Protein AF-F8FEW0-F1 (afdb_monomer)

Secondary structure (DSSP, 8-state):
----PPPTTTHHHHTT--TTS--TTHHHHHHHS---HHHHHHHHHHS-SS-----TTSS-HHHHHHHHHHHHHHHHHHHHHHHHHHH-

Structure (mmCIF, N/CA/C/O backbone):
data_AF-F8FEW0-F1
#
_entry.id   AF-F8FEW0-F1
#
loop_
_atom_site.group_PDB
_atom_site.id
_atom_site.type_symbol
_atom_site.label_atom_id
_atom_site.label_alt_id
_atom_site.label_comp_id
_atom_site.label_asym_id
_atom_site.label_entity_id
_atom_site.label_seq_id
_atom_site.pdbx_PDB_ins_code
_atom_site.Cartn_x
_atom_site.Cartn_y
_atom_site.Cartn_z
_atom_site.occupancy
_atom_site.B_iso_or_equiv
_atom_site.auth_seq_id
_atom_site.auth_comp_id
_atom_site.auth_asym_id
_atom_site.auth_atom_id
_atom_site.pdbx_PDB_model_num
ATOM 1 N N . MET A 1 1 ? -3.784 42.648 26.628 1.00 38.62 1 MET A N 1
ATOM 2 C CA . MET A 1 1 ? -3.424 41.312 26.106 1.00 38.62 1 MET A CA 1
ATOM 3 C C . MET A 1 1 ? -2.667 41.533 24.808 1.00 38.62 1 MET A C 1
ATOM 5 O O . MET A 1 1 ? -3.220 42.128 23.895 1.00 38.62 1 MET A O 1
ATOM 9 N N . MET A 1 2 ? -1.370 41.226 24.792 1.00 36.78 2 MET A N 1
ATOM 10 C CA . MET A 1 2 ? -0.456 41.564 23.697 1.00 36.78 2 MET A CA 1
ATOM 11 C C . MET A 1 2 ? -0.496 40.426 22.672 1.00 36.78 2 MET A C 1
ATOM 13 O O . MET A 1 2 ? -0.029 39.329 22.961 1.00 36.78 2 MET A O 1
ATOM 17 N N . GLY A 1 3 ? -1.143 40.656 21.527 1.00 48.50 3 GLY A N 1
ATOM 18 C CA . GLY A 1 3 ? -1.233 39.670 20.451 1.00 48.50 3 GLY A CA 1
ATOM 19 C C . GLY A 1 3 ? 0.140 39.443 19.824 1.00 48.50 3 GLY A C 1
ATOM 20 O O . GLY A 1 3 ? 0.756 40.386 19.326 1.00 48.50 3 GLY A O 1
ATOM 21 N N . VAL A 1 4 ? 0.624 38.204 19.870 1.00 60.06 4 VAL A N 1
ATOM 22 C CA . VAL A 1 4 ? 1.819 37.780 19.137 1.00 60.06 4 VAL A CA 1
ATOM 23 C C . VAL A 1 4 ? 1.463 37.819 17.653 1.00 60.06 4 VAL A C 1
ATOM 25 O O . VAL A 1 4 ? 0.568 37.098 17.217 1.00 60.06 4 VAL A O 1
ATOM 28 N N . LYS A 1 5 ? 2.100 38.708 16.884 1.00 54.78 5 LYS A N 1
ATOM 29 C CA . LYS A 1 5 ? 1.899 38.749 15.432 1.00 54.78 5 LYS A CA 1
ATOM 30 C C . LYS A 1 5 ? 2.583 37.529 14.802 1.00 54.78 5 LYS A C 1
ATOM 32 O O . LYS A 1 5 ? 3.765 37.325 15.085 1.00 54.78 5 LYS A O 1
ATOM 37 N N . PRO A 1 6 ? 1.876 36.735 13.981 1.00 57.59 6 PRO A N 1
ATOM 38 C CA . PRO A 1 6 ? 2.473 35.590 13.308 1.00 57.59 6 PRO A CA 1
ATOM 39 C C . PRO A 1 6 ? 3.544 36.052 12.314 1.00 57.59 6 PRO A C 1
ATOM 41 O O . PRO A 1 6 ? 3.437 37.120 11.711 1.00 57.59 6 PRO A O 1
ATOM 44 N N . ASN A 1 7 ? 4.593 35.244 12.182 1.00 65.12 7 ASN A N 1
ATOM 45 C CA . ASN A 1 7 ? 5.711 35.469 11.271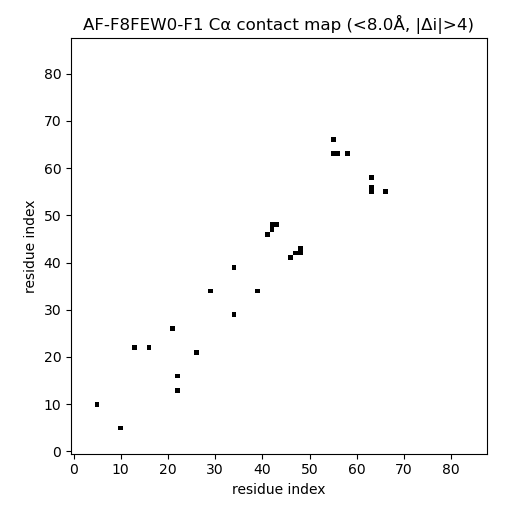 1.00 65.12 7 ASN A CA 1
ATOM 46 C C . ASN A 1 7 ? 5.235 35.339 9.807 1.00 65.12 7 ASN A C 1
ATOM 48 O O . ASN A 1 7 ? 4.436 34.454 9.500 1.00 65.12 7 ASN A O 1
ATOM 52 N N . ASP A 1 8 ? 5.755 36.156 8.884 1.00 59.91 8 ASP A N 1
ATOM 53 C CA . ASP A 1 8 ? 5.267 36.295 7.490 1.00 59.91 8 ASP A CA 1
ATOM 54 C C . ASP A 1 8 ? 5.307 34.994 6.655 1.00 59.91 8 ASP A C 1
ATOM 56 O O . ASP A 1 8 ? 4.763 34.913 5.549 1.00 59.91 8 ASP A O 1
ATOM 60 N N . ARG A 1 9 ? 6.001 33.966 7.154 1.00 58.16 9 ARG A N 1
ATOM 61 C CA . ARG A 1 9 ? 6.035 32.625 6.556 1.00 58.16 9 ARG A CA 1
ATOM 62 C C . ARG A 1 9 ? 4.822 31.785 6.943 1.00 58.16 9 ARG A C 1
ATOM 64 O O . ARG A 1 9 ? 4.264 31.134 6.075 1.00 58.16 9 ARG A O 1
ATOM 71 N N . GLU A 1 10 ? 4.386 31.859 8.196 1.00 55.94 10 GLU A N 1
ATOM 72 C CA . GLU A 1 10 ? 3.244 31.091 8.704 1.00 55.94 10 GLU A CA 1
ATOM 73 C C . GLU A 1 10 ? 1.928 31.643 8.152 1.00 55.94 10 GLU A C 1
ATOM 75 O O . GLU A 1 10 ? 1.062 30.879 7.743 1.00 55.94 10 GLU A O 1
ATOM 80 N N . ALA A 1 11 ? 1.814 32.973 8.031 1.00 58.06 11 ALA A N 1
ATOM 81 C CA . ALA A 1 11 ? 0.651 33.643 7.440 1.00 58.06 11 ALA A CA 1
ATOM 82 C C . ALA A 1 11 ? 0.306 33.127 6.027 1.00 58.06 11 ALA A C 1
ATOM 84 O O . ALA A 1 11 ? -0.866 32.975 5.695 1.00 58.06 11 ALA A O 1
ATOM 85 N N . ARG A 1 12 ? 1.325 32.802 5.218 1.00 58.56 12 ARG A N 1
ATOM 86 C CA . ARG A 1 12 ? 1.151 32.301 3.843 1.00 58.56 12 ARG A CA 1
ATOM 87 C C . ARG A 1 12 ? 0.730 30.839 3.752 1.00 58.56 12 ARG A C 1
ATOM 89 O O . ARG A 1 12 ? 0.276 30.404 2.692 1.00 58.56 12 ARG A O 1
ATOM 96 N N . ASP A 1 13 ? 0.901 30.087 4.82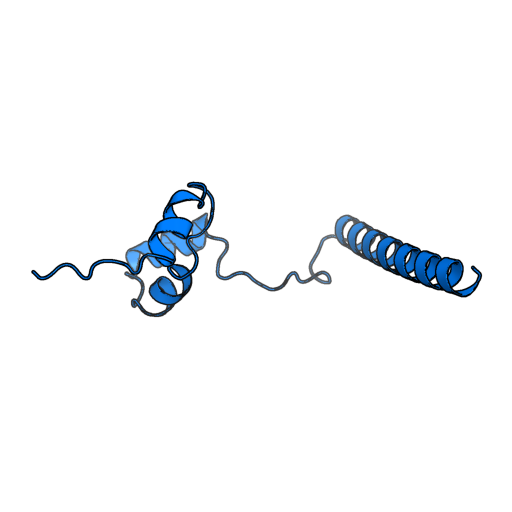8 1.00 55.88 13 ASP A N 1
ATOM 97 C CA . ASP A 1 13 ? 0.494 28.688 4.878 1.00 55.88 13 ASP A CA 1
ATOM 98 C C . ASP A 1 13 ? -0.937 28.551 5.418 1.00 55.88 13 ASP A C 1
ATOM 100 O O . ASP A 1 13 ? -1.655 27.674 4.950 1.00 55.88 13 ASP A O 1
ATOM 104 N N . TYR A 1 14 ? -1.416 29.482 6.257 1.00 57.47 14 TYR A N 1
ATOM 105 C CA . TYR A 1 14 ? -2.841 29.570 6.622 1.00 57.47 14 TYR A CA 1
ATOM 106 C C . TYR A 1 14 ? -3.750 29.875 5.420 1.00 57.47 14 TYR A C 1
ATOM 108 O O . TYR A 1 14 ? -4.838 29.322 5.324 1.00 57.47 14 TYR A O 1
ATOM 116 N N . GLU A 1 15 ? -3.314 30.720 4.477 1.00 59.44 15 GLU A N 1
ATOM 117 C CA . GLU A 1 15 ? -4.109 31.056 3.279 1.00 59.44 15 GLU A CA 1
ATOM 118 C C . GLU A 1 15 ? -4.226 29.905 2.267 1.00 59.44 15 GLU A C 1
ATOM 120 O O . GLU A 1 15 ? -5.101 29.931 1.404 1.00 59.44 15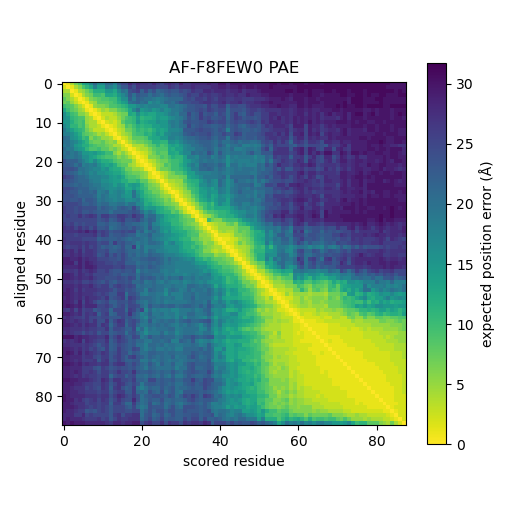 GLU A O 1
ATOM 125 N N . ARG A 1 16 ? -3.338 28.905 2.338 1.00 63.28 16 ARG A N 1
ATOM 126 C CA . ARG A 1 16 ? -3.285 27.781 1.385 1.00 63.28 16 ARG A CA 1
ATOM 127 C C . ARG A 1 16 ? -3.791 26.464 1.955 1.00 63.28 16 ARG A C 1
ATOM 129 O O . ARG A 1 16 ? -3.772 25.466 1.242 1.00 63.28 16 ARG A O 1
ATOM 136 N N . GLN A 1 17 ? -4.234 26.463 3.205 1.00 57.84 17 GLN A N 1
ATOM 137 C CA . GLN A 1 17 ? -4.870 25.306 3.811 1.00 57.84 17 GLN A CA 1
ATOM 138 C C . GLN A 1 17 ? -6.346 25.304 3.440 1.00 57.84 17 GLN A C 1
ATOM 140 O O . GLN A 1 17 ? -7.086 26.246 3.726 1.00 57.84 17 GLN A O 1
ATOM 145 N N . HIS A 1 18 ? -6.773 24.233 2.781 1.00 61.31 18 HIS A N 1
ATOM 146 C CA . HIS A 1 18 ? -8.195 23.984 2.600 1.00 61.31 18 HIS A CA 1
ATOM 147 C C . HIS A 1 18 ? -8.836 23.681 3.959 1.00 61.31 18 HIS A C 1
ATOM 149 O O . HIS A 1 18 ? -8.221 23.041 4.805 1.00 61.31 18 HIS A O 1
ATOM 155 N N . GLU A 1 19 ? -10.094 24.079 4.160 1.00 61.28 19 GLU A N 1
ATOM 156 C CA . GLU A 1 19 ? -10.818 23.888 5.433 1.00 61.28 19 GLU A CA 1
ATOM 157 C C . GLU A 1 19 ? -10.893 22.418 5.896 1.00 61.28 19 GLU A C 1
ATOM 159 O O . GLU A 1 19 ? -11.132 22.141 7.069 1.00 61.28 19 GLU A O 1
ATOM 164 N N . THR A 1 20 ? -10.681 21.466 4.981 1.00 66.38 20 THR A N 1
ATOM 165 C CA . THR A 1 20 ? -10.654 20.020 5.248 1.00 66.38 20 THR A CA 1
ATOM 166 C C . THR A 1 20 ? -9.262 19.477 5.572 1.00 66.38 20 THR A C 1
ATOM 168 O O . THR A 1 20 ? -9.124 18.290 5.864 1.00 66.38 20 THR A O 1
ATOM 171 N N . GLU A 1 21 ? -8.219 20.298 5.469 1.00 64.25 21 GLU A N 1
ATOM 172 C CA . GLU A 1 21 ? -6.851 19.894 5.759 1.00 64.25 21 GLU A CA 1
ATOM 173 C C . GLU A 1 21 ? -6.512 20.146 7.232 1.00 64.25 21 GLU A C 1
ATOM 175 O O . GLU A 1 21 ? -6.799 21.213 7.781 1.00 64.25 21 GLU A O 1
ATOM 180 N N . PRO A 1 22 ? -5.885 19.173 7.910 1.00 56.53 22 PRO A N 1
ATOM 181 C CA . PRO A 1 22 ? -5.473 19.356 9.288 1.00 56.53 22 PRO A CA 1
ATOM 182 C C . PRO A 1 22 ? -4.306 20.354 9.343 1.00 56.53 22 PRO A C 1
ATOM 184 O O . PRO A 1 22 ? -3.210 20.073 8.860 1.00 56.53 22 PRO A O 1
ATOM 187 N N . VAL A 1 23 ? -4.534 21.518 9.962 1.00 63.72 23 VAL A N 1
ATOM 188 C CA . VAL A 1 23 ? -3.549 22.608 10.099 1.00 63.72 23 VAL A CA 1
ATOM 189 C C . VAL A 1 23 ? -2.235 22.078 10.677 1.00 63.72 23 VAL A C 1
ATOM 191 O O . VAL A 1 23 ? -2.186 21.610 11.822 1.00 63.72 23 VAL A O 1
ATOM 194 N N . ALA A 1 24 ? -1.160 22.156 9.892 1.00 54.44 24 ALA A N 1
ATOM 195 C CA . ALA A 1 24 ? 0.169 21.725 10.314 1.00 54.44 24 ALA A CA 1
ATOM 196 C C . ALA A 1 24 ? 0.598 22.493 11.581 1.00 54.44 24 ALA A C 1
ATOM 198 O O . ALA A 1 24 ? 0.618 23.720 11.595 1.00 54.44 24 ALA A O 1
ATOM 199 N N . GLY A 1 25 ? 0.901 21.764 12.660 1.00 54.47 25 GLY A N 1
ATOM 200 C CA . GLY A 1 25 ? 1.269 22.326 13.970 1.00 54.47 25 GLY A CA 1
ATOM 201 C C . GLY A 1 25 ? 0.140 22.364 15.010 1.00 54.47 25 GLY A C 1
ATOM 202 O O . GLY A 1 25 ? 0.426 22.397 16.206 1.00 54.47 25 GLY A O 1
ATOM 203 N N . VAL A 1 26 ? -1.134 22.251 14.610 1.00 56.25 26 VAL A N 1
ATOM 204 C CA . VAL A 1 26 ? -2.251 22.125 15.571 1.00 56.25 26 VAL A CA 1
ATOM 205 C C . VAL A 1 26 ? -2.299 20.723 16.183 1.00 56.25 26 VAL A C 1
ATOM 207 O O . VAL A 1 26 ? -2.624 20.587 17.359 1.00 56.25 26 VAL A O 1
ATOM 210 N N . GLN A 1 27 ? -1.890 19.681 15.449 1.00 53.06 27 GLN A N 1
ATOM 211 C CA . GLN A 1 27 ? -1.818 18.315 15.995 1.00 53.06 27 GLN A CA 1
ATOM 212 C C . GLN A 1 27 ? -0.857 18.199 17.195 1.00 53.06 27 GLN A C 1
ATOM 214 O O . GLN A 1 27 ? -1.156 17.485 18.149 1.00 53.06 27 GLN A O 1
ATOM 219 N N . ASP A 1 28 ? 0.244 18.956 17.194 1.00 51.06 28 ASP A N 1
ATOM 220 C CA . ASP A 1 28 ? 1.220 18.973 18.295 1.00 51.06 28 ASP A CA 1
ATOM 221 C C . ASP A 1 28 ? 0.688 19.727 19.533 1.00 51.06 28 ASP A C 1
ATOM 223 O O . ASP A 1 28 ? 0.999 19.391 20.679 1.00 51.06 28 ASP A O 1
ATOM 227 N N . LEU A 1 29 ? -0.175 20.728 19.318 1.00 52.25 29 LEU A N 1
ATOM 228 C CA . LEU A 1 29 ? -0.898 21.434 20.382 1.00 52.25 29 LEU A CA 1
ATOM 229 C C . LEU A 1 29 ? -2.015 20.568 20.985 1.00 52.25 29 LEU A C 1
ATOM 231 O O . LEU A 1 29 ? -2.174 20.561 22.205 1.00 52.25 29 LEU A O 1
ATOM 235 N N . VAL A 1 30 ? -2.728 19.787 20.166 1.00 52.44 30 VAL A N 1
ATOM 236 C CA . VAL A 1 30 ? -3.741 18.812 20.622 1.00 52.44 30 VAL A CA 1
ATOM 237 C C . VAL A 1 30 ? -3.115 17.731 21.508 1.00 52.44 30 VAL A C 1
ATOM 239 O O . VAL A 1 30 ? -3.743 17.286 22.462 1.00 52.44 30 VAL A O 1
ATOM 242 N N . GLN A 1 31 ? -1.860 17.350 21.255 1.00 50.62 31 GLN A N 1
ATOM 243 C CA . GLN A 1 31 ? -1.151 16.366 22.073 1.00 50.62 31 GLN A CA 1
ATOM 244 C C . GLN A 1 31 ? -0.664 16.926 23.427 1.00 50.62 31 GLN A C 1
ATOM 246 O O . GLN A 1 31 ? -0.450 16.155 24.365 1.00 50.62 31 GLN A O 1
ATOM 251 N N . LYS A 1 32 ? -0.480 18.250 23.558 1.00 48.12 32 LYS A N 1
ATOM 252 C CA . LYS A 1 32 ? 0.025 18.894 24.790 1.00 48.12 32 LYS A CA 1
ATOM 253 C C . LYS A 1 32 ? -1.047 19.490 25.693 1.00 48.12 32 LYS A C 1
ATOM 255 O O . LYS A 1 32 ? -0.783 19.680 26.881 1.00 48.12 32 LYS A O 1
ATOM 260 N N . ILE A 1 33 ? -2.219 19.813 25.162 1.00 51.84 33 ILE A N 1
ATOM 261 C CA . ILE A 1 33 ? -3.343 20.253 25.984 1.00 51.84 33 ILE A CA 1
ATOM 262 C C . ILE A 1 33 ? -3.950 18.979 26.579 1.00 51.84 33 ILE A C 1
ATOM 264 O O . ILE A 1 33 ? -4.345 18.114 25.799 1.00 51.84 33 ILE A O 1
ATOM 268 N N . PRO A 1 34 ? -4.008 18.805 27.915 1.00 47.03 34 PRO A N 1
ATOM 269 C CA . PRO A 1 34 ? -4.758 17.700 28.494 1.00 47.03 34 PRO A CA 1
ATOM 270 C C . PRO A 1 34 ? -6.192 17.832 27.984 1.00 47.03 34 PRO A C 1
ATOM 272 O O . PRO A 1 34 ? -6.900 18.776 28.338 1.00 47.03 34 PRO A O 1
ATOM 275 N N . LEU A 1 35 ? -6.539 16.947 27.046 1.00 54.38 35 LEU A N 1
ATOM 276 C CA . LEU A 1 35 ? -7.822 16.893 26.367 1.00 54.38 35 LEU A CA 1
ATOM 277 C C . LEU A 1 35 ? -8.905 17.002 27.428 1.00 54.38 35 LEU A C 1
ATOM 279 O O . LEU A 1 35 ? -8.928 16.224 28.381 1.00 54.38 35 LEU A O 1
ATOM 283 N N . MET A 1 36 ? -9.765 18.004 27.279 1.00 54.75 36 MET A N 1
ATOM 284 C CA . MET A 1 36 ? -10.969 18.116 28.086 1.00 54.75 36 MET A CA 1
ATOM 285 C C . MET A 1 36 ? -11.678 16.767 27.957 1.00 54.75 36 MET A C 1
ATOM 287 O O . MET A 1 36 ? -11.967 16.338 26.841 1.00 54.75 36 MET A O 1
ATOM 291 N N . GLU A 1 37 ? -11.852 16.062 29.072 1.00 58.03 37 GLU A N 1
ATOM 292 C CA . GLU A 1 37 ? -12.280 14.655 29.106 1.00 58.03 37 GLU A CA 1
ATOM 293 C C . GLU A 1 37 ? -13.594 14.420 28.335 1.00 58.03 37 GLU A C 1
ATOM 295 O O . GLU A 1 37 ? -13.811 13.365 27.747 1.00 58.03 37 GLU A O 1
ATOM 300 N N . GLU A 1 38 ? -14.400 15.473 28.219 1.00 58.31 38 GLU A N 1
ATOM 301 C CA . GLU A 1 38 ? -15.637 15.557 27.445 1.00 58.31 38 GLU A CA 1
ATOM 302 C C . GLU A 1 38 ? -15.446 15.433 25.915 1.00 58.31 38 GLU A C 1
ATOM 304 O O . GLU A 1 38 ? -16.282 14.849 25.231 1.00 58.31 38 GLU A O 1
ATOM 309 N N . LEU A 1 39 ? -14.327 15.913 25.353 1.00 58.91 39 LEU A N 1
ATOM 310 C CA . LEU A 1 39 ? -14.024 15.785 23.918 1.00 58.91 39 LEU A CA 1
ATOM 311 C C . LEU A 1 39 ? -13.320 14.469 23.567 1.00 58.91 39 LEU A C 1
ATOM 313 O O . LEU A 1 39 ? -13.293 14.091 22.394 1.00 58.91 39 LEU A O 1
ATOM 317 N N . ALA A 1 40 ? -12.764 13.756 24.549 1.00 59.59 40 ALA A N 1
ATOM 318 C CA . ALA A 1 40 ? -12.103 12.473 24.315 1.00 59.59 40 ALA A CA 1
ATOM 319 C C . ALA A 1 40 ? -13.096 11.403 23.827 1.00 59.59 40 ALA A C 1
ATOM 321 O O . ALA A 1 40 ? -12.762 10.585 22.969 1.00 59.59 40 ALA A O 1
ATOM 322 N N . GLU A 1 41 ? -14.332 11.433 24.332 1.00 62.0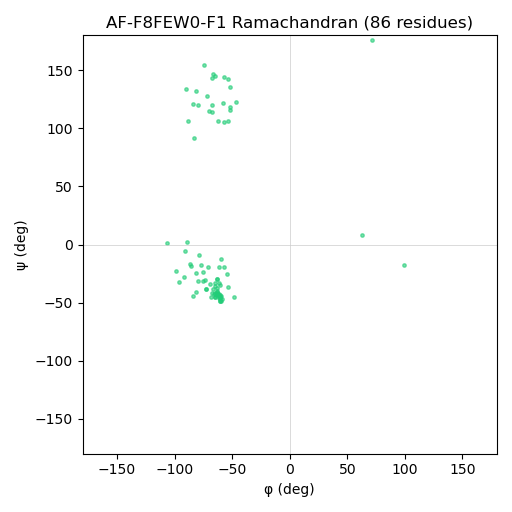0 41 GLU A N 1
ATOM 323 C CA . GLU A 1 41 ? -15.399 10.532 23.891 1.00 62.00 41 GLU A CA 1
ATOM 324 C C . GLU A 1 41 ? -15.822 10.819 22.444 1.00 62.00 41 GLU A C 1
ATOM 326 O O . GLU A 1 41 ? -15.931 9.896 21.637 1.00 62.00 41 GLU A O 1
ATOM 331 N N . ILE A 1 42 ? -15.945 12.095 22.073 1.00 62.62 42 ILE A N 1
ATOM 332 C CA . ILE A 1 42 ? -16.306 12.512 20.711 1.00 62.62 42 ILE A CA 1
ATOM 333 C C . ILE A 1 42 ? -15.177 12.183 19.722 1.00 62.62 42 ILE A C 1
ATOM 335 O O . ILE A 1 42 ? -15.422 11.568 18.685 1.00 62.62 42 ILE A O 1
ATOM 339 N N . GLN A 1 43 ? -13.916 12.472 20.066 1.00 62.81 43 GLN A N 1
ATOM 340 C CA . GLN A 1 43 ? -12.755 12.115 19.237 1.00 62.81 43 GLN A CA 1
ATOM 34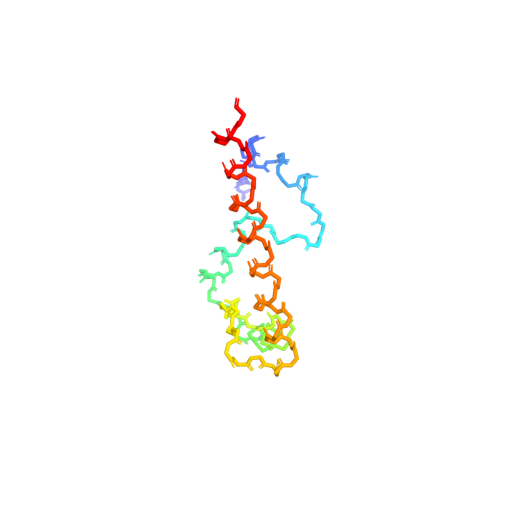1 C C . GLN A 1 43 ? -12.580 10.601 19.071 1.00 62.81 43 GLN A C 1
ATOM 343 O O . GLN A 1 43 ? -12.088 10.142 18.039 1.00 62.81 43 GLN A O 1
ATOM 348 N N . ARG A 1 44 ? -13.001 9.805 20.059 1.00 61.44 44 ARG A N 1
ATOM 349 C CA . ARG A 1 44 ? -13.012 8.342 19.955 1.00 61.44 44 ARG A CA 1
ATOM 350 C C . ARG A 1 44 ? -14.056 7.842 18.954 1.00 61.44 44 ARG A C 1
ATOM 352 O O . ARG A 1 44 ? -13.816 6.821 18.312 1.00 61.44 44 ARG A O 1
ATOM 359 N N . ILE A 1 45 ? -15.195 8.524 18.844 1.00 60.94 45 ILE A N 1
ATOM 360 C CA . ILE A 1 45 ? -16.305 8.125 17.969 1.00 60.94 45 ILE A CA 1
ATOM 361 C C . ILE A 1 45 ? -16.081 8.625 16.534 1.00 60.94 45 ILE A C 1
ATOM 363 O O . ILE A 1 45 ? -16.260 7.857 15.592 1.00 60.94 45 ILE A O 1
ATOM 367 N N . GLU A 1 46 ? -15.653 9.876 16.359 1.00 58.91 46 GLU A N 1
ATOM 368 C CA . GLU A 1 46 ? -15.528 10.519 15.040 1.00 58.91 46 GLU A CA 1
ATOM 369 C C . GLU A 1 46 ? -14.114 10.442 14.454 1.00 58.91 46 GLU A C 1
ATOM 371 O O . GLU A 1 46 ? -13.941 10.347 13.241 1.00 58.91 46 GLU A O 1
ATOM 376 N N . GLY A 1 47 ? -13.086 10.461 15.304 1.00 60.28 47 GLY A N 1
ATOM 377 C CA . GLY A 1 47 ? -11.693 10.629 14.886 1.00 60.28 47 GLY A CA 1
ATOM 378 C C . GLY A 1 47 ? -10.945 9.337 14.568 1.00 60.28 47 GLY A C 1
ATOM 379 O O . GLY A 1 47 ? -9.750 9.397 14.306 1.00 60.28 47 GLY A O 1
ATOM 380 N N . GLY A 1 48 ? -11.592 8.166 14.636 1.00 64.38 48 GLY A N 1
ATOM 381 C CA . GLY A 1 48 ? -10.955 6.871 14.340 1.00 64.38 48 GLY A CA 1
ATOM 382 C C . GLY A 1 48 ? -9.801 6.484 15.279 1.00 64.38 48 GLY A C 1
ATOM 383 O O . GLY A 1 48 ? -9.121 5.483 15.043 1.00 64.38 48 GLY A O 1
ATOM 384 N N . GLY A 1 49 ? -9.597 7.247 16.357 1.00 66.00 49 GLY A N 1
ATOM 385 C CA . GLY A 1 49 ? -8.418 7.151 17.207 1.00 66.00 49 GLY A CA 1
ATOM 386 C C . GLY A 1 49 ? -7.147 7.687 16.532 1.00 66.00 49 GLY A C 1
ATOM 387 O O . GLY A 1 49 ? -7.157 8.084 15.368 1.00 66.00 49 GLY A O 1
ATOM 388 N N . PRO A 1 50 ? -6.020 7.719 17.261 1.00 66.38 50 PRO A N 1
ATOM 389 C CA . PRO A 1 50 ? -4.740 8.115 16.686 1.00 66.38 50 PRO A CA 1
ATOM 390 C C . PRO A 1 50 ? -4.431 7.274 15.433 1.00 66.38 50 PRO A C 1
ATOM 392 O O . PRO A 1 50 ? -4.728 6.074 15.441 1.00 66.38 50 PRO A O 1
ATOM 395 N N . PRO A 1 51 ? -3.830 7.864 14.377 1.00 64.44 51 PRO A N 1
ATOM 396 C CA . PRO A 1 51 ? -3.541 7.159 13.135 1.00 64.44 51 PRO A CA 1
ATOM 397 C C . PRO A 1 51 ? -2.753 5.881 13.427 1.00 64.44 51 PRO A C 1
ATOM 399 O O . PRO A 1 51 ? -1.573 5.915 13.781 1.00 64.44 51 PRO A O 1
ATOM 402 N N . LYS A 1 52 ? -3.422 4.732 13.319 1.00 67.50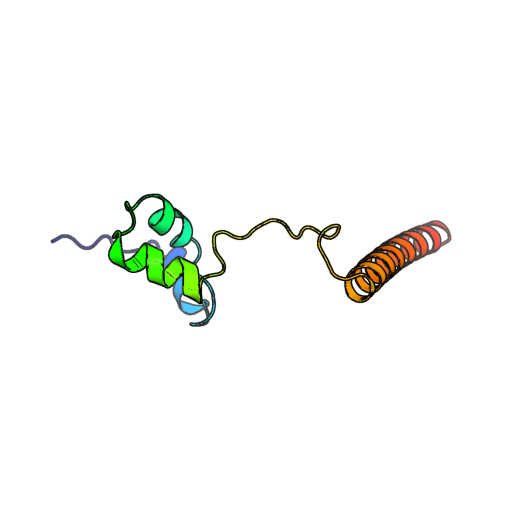 52 LYS A N 1
ATOM 403 C CA . LYS A 1 52 ? -2.775 3.438 13.503 1.00 67.50 52 LYS A CA 1
ATOM 404 C C . LYS A 1 52 ? -2.066 3.086 12.196 1.00 67.50 52 LYS A C 1
ATOM 406 O O . LYS A 1 52 ? -2.695 3.191 11.139 1.00 67.50 52 LYS A O 1
ATOM 411 N N . PRO A 1 53 ? -0.792 2.653 12.228 1.00 70.81 53 PRO A N 1
ATOM 412 C CA . PRO A 1 53 ? -0.139 2.149 11.029 1.00 70.81 53 PRO A CA 1
ATOM 413 C C . PRO A 1 53 ? -1.011 1.065 10.390 1.00 70.81 53 PRO A C 1
ATOM 415 O O . PRO A 1 53 ? -1.566 0.209 11.086 1.00 70.81 53 PRO A O 1
ATOM 418 N N . ALA A 1 54 ? -1.158 1.143 9.066 1.00 70.06 54 ALA A N 1
ATOM 419 C CA . ALA A 1 54 ? -2.012 0.241 8.312 1.00 70.06 54 ALA A CA 1
ATOM 420 C C . ALA A 1 54 ? -1.508 -1.203 8.457 1.00 70.06 54 ALA A C 1
ATOM 422 O O . ALA A 1 54 ? -0.492 -1.591 7.879 1.00 70.06 54 ALA A O 1
ATOM 423 N N . ASP A 1 55 ? -2.231 -2.004 9.238 1.00 80.00 55 ASP A N 1
ATOM 424 C CA . ASP A 1 55 ? -1.934 -3.419 9.430 1.00 80.00 55 ASP A CA 1
ATOM 425 C C . ASP A 1 55 ? -2.535 -4.231 8.279 1.00 80.00 55 ASP A C 1
ATOM 427 O O . ASP A 1 55 ? -3.686 -4.672 8.316 1.00 80.00 55 ASP A O 1
ATOM 431 N N . LEU A 1 56 ? -1.729 -4.433 7.238 1.00 71.56 56 LEU A N 1
ATOM 432 C CA . LEU A 1 56 ? -2.097 -5.226 6.066 1.00 71.56 56 LEU A CA 1
ATOM 433 C C . LEU A 1 56 ? -2.400 -6.692 6.421 1.00 71.56 56 LEU A C 1
ATOM 435 O O . LEU A 1 56 ? -3.048 -7.383 5.643 1.00 71.56 56 LEU A O 1
ATOM 439 N N . SER A 1 57 ? -1.954 -7.202 7.574 1.00 75.88 57 SER A N 1
ATOM 440 C CA . SER A 1 57 ? -2.219 -8.586 7.984 1.00 75.88 57 SER A CA 1
ATOM 441 C C . SER A 1 57 ? -3.623 -8.766 8.570 1.00 75.88 57 SER A C 1
ATOM 443 O O . SER A 1 57 ? -4.248 -9.808 8.340 1.00 75.88 57 SER A O 1
ATOM 445 N N . ALA A 1 58 ? -4.148 -7.726 9.224 1.00 82.69 58 ALA A N 1
ATOM 446 C CA . ALA A 1 58 ? -5.483 -7.684 9.818 1.00 82.69 58 ALA A CA 1
ATOM 447 C C . ALA A 1 58 ? -6.612 -7.423 8.800 1.00 82.69 58 ALA A C 1
ATOM 449 O O . ALA A 1 58 ? -7.791 -7.531 9.139 1.00 82.69 58 ALA A O 1
ATOM 450 N N . MET A 1 59 ? -6.278 -7.086 7.550 1.00 83.50 59 MET A N 1
ATOM 451 C CA . MET A 1 59 ? -7.270 -6.762 6.520 1.00 83.50 59 MET A CA 1
ATOM 452 C C . MET A 1 59 ? -8.005 -8.006 5.969 1.00 83.50 59 MET A C 1
ATOM 454 O O . MET A 1 59 ? -7.447 -9.109 5.940 1.00 83.50 59 MET A O 1
ATOM 458 N N . PRO A 1 60 ? -9.241 -7.851 5.451 1.00 88.06 60 PRO A N 1
ATOM 459 C CA . PRO A 1 60 ? -9.962 -8.917 4.759 1.00 88.06 60 PRO A CA 1
ATOM 460 C C . PRO A 1 60 ? -9.175 -9.460 3.561 1.00 88.06 60 PRO A C 1
ATOM 462 O O . PRO A 1 60 ? -8.521 -8.708 2.835 1.00 88.06 60 PRO A O 1
ATOM 465 N N . ARG A 1 61 ? -9.274 -10.773 3.313 1.00 88.88 61 ARG A N 1
ATOM 466 C CA . ARG A 1 61 ? -8.485 -11.474 2.280 1.00 88.88 61 ARG A CA 1
ATOM 467 C C . ARG A 1 61 ? -8.486 -10.776 0.906 1.00 88.88 61 ARG A C 1
ATOM 469 O O . ARG A 1 61 ? -7.397 -10.629 0.361 1.00 88.88 61 ARG A O 1
ATOM 476 N N . PRO A 1 62 ? -9.620 -10.299 0.352 1.00 91.06 62 PRO A N 1
ATOM 477 C CA . PRO A 1 62 ? -9.613 -9.651 -0.964 1.00 91.06 62 PRO A CA 1
ATOM 478 C C . PRO A 1 62 ? -8.786 -8.359 -0.993 1.00 91.06 62 PRO A C 1
ATOM 480 O O . PRO A 1 62 ? -8.004 -8.139 -1.914 1.00 91.06 62 PRO A O 1
ATOM 483 N N . VAL A 1 63 ? -8.905 -7.537 0.054 1.00 89.19 63 VAL A N 1
ATOM 484 C CA . VAL A 1 63 ? -8.178 -6.264 0.185 1.00 89.19 63 VAL A CA 1
ATOM 485 C C . VAL A 1 63 ? -6.678 -6.513 0.328 1.00 89.19 63 VAL A C 1
ATOM 487 O O . VAL A 1 63 ? -5.868 -5.820 -0.284 1.00 89.19 63 VAL A O 1
ATOM 490 N N . ARG A 1 64 ? -6.300 -7.563 1.067 1.00 87.81 64 ARG A N 1
ATOM 491 C CA . ARG A 1 64 ? -4.899 -7.990 1.188 1.00 87.81 64 ARG A CA 1
ATOM 492 C C . ARG A 1 64 ? -4.288 -8.354 -0.157 1.00 87.81 64 ARG A C 1
ATOM 494 O O . ARG A 1 64 ? -3.200 -7.888 -0.477 1.00 87.81 64 ARG A O 1
ATOM 501 N N . TRP A 1 65 ? -4.987 -9.170 -0.942 1.00 93.06 65 TRP A N 1
ATOM 502 C CA . TRP A 1 65 ? -4.524 -9.581 -2.269 1.00 93.06 65 TRP A CA 1
ATOM 503 C C . TRP A 1 65 ? -4.350 -8.392 -3.208 1.00 93.06 65 TRP A C 1
ATOM 505 O O . TRP A 1 65 ? -3.327 -8.303 -3.882 1.00 93.06 65 TRP A O 1
ATOM 515 N N . PHE A 1 66 ? -5.299 -7.455 -3.198 1.00 93.38 66 PHE A N 1
ATOM 516 C CA . PHE A 1 66 ? -5.180 -6.220 -3.965 1.00 93.38 66 PHE A CA 1
ATOM 517 C C . PHE A 1 66 ? -3.938 -5.411 -3.564 1.00 93.38 66 PHE A C 1
ATOM 519 O O . PHE A 1 66 ? -3.162 -5.015 -4.430 1.00 93.38 66 PHE A O 1
ATOM 526 N N . GLY A 1 67 ? -3.705 -5.223 -2.261 1.00 89.12 67 GLY A N 1
ATOM 527 C CA . GLY A 1 67 ? -2.535 -4.498 -1.760 1.00 89.12 67 GLY A CA 1
ATOM 528 C C . GLY A 1 67 ? -1.208 -5.144 -2.169 1.00 89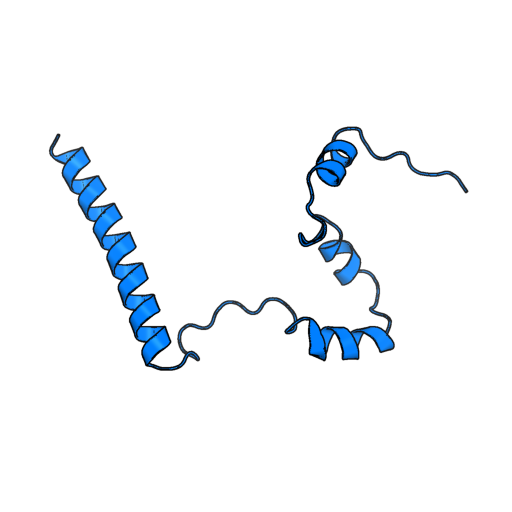.12 67 GLY A C 1
ATOM 529 O O . GLY A 1 67 ? -0.312 -4.454 -2.652 1.00 89.12 67 GLY A O 1
ATOM 530 N N . TYR A 1 68 ? -1.089 -6.470 -2.044 1.00 92.56 68 TYR A N 1
ATOM 531 C CA . TYR A 1 68 ? 0.114 -7.185 -2.483 1.00 92.56 68 TYR A CA 1
ATOM 532 C C . TYR A 1 68 ? 0.319 -7.110 -3.997 1.00 92.56 68 TYR A C 1
ATOM 534 O O . TYR A 1 68 ? 1.445 -6.895 -4.441 1.00 92.56 68 TYR A O 1
ATOM 542 N N . PHE A 1 69 ? -0.750 -7.244 -4.786 1.00 95.50 69 PHE A N 1
ATOM 543 C CA . PHE A 1 69 ? -0.686 -7.098 -6.239 1.00 95.50 69 PHE A CA 1
ATOM 544 C C . PHE A 1 69 ? -0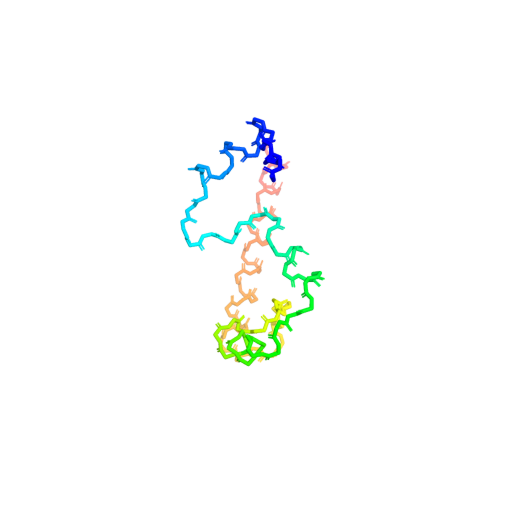.208 -5.701 -6.641 1.00 95.50 69 PHE A C 1
ATOM 546 O O . PHE A 1 69 ? 0.713 -5.574 -7.443 1.00 95.50 69 PHE A O 1
ATOM 553 N N . PHE A 1 70 ? -0.794 -4.659 -6.050 1.00 95.44 70 PHE A N 1
ATOM 554 C CA . PHE A 1 70 ? -0.431 -3.279 -6.344 1.00 95.44 70 PHE A CA 1
ATOM 555 C C . PHE A 1 70 ? 1.040 -3.001 -6.012 1.00 95.44 70 PHE A C 1
ATOM 557 O O . PHE A 1 70 ? 1.773 -2.483 -6.851 1.00 95.44 70 PHE A O 1
ATOM 564 N N . MET A 1 71 ? 1.503 -3.416 -4.828 1.00 94.50 71 MET A N 1
ATOM 565 C CA . MET A 1 71 ? 2.906 -3.245 -4.435 1.00 94.50 71 MET A CA 1
ATOM 566 C C . MET A 1 71 ? 3.860 -4.018 -5.350 1.00 94.50 71 MET A C 1
ATOM 568 O O . MET A 1 71 ? 4.891 -3.483 -5.751 1.00 94.50 71 MET A O 1
ATOM 572 N N . ALA A 1 72 ? 3.504 -5.246 -5.736 1.00 97.06 72 ALA A N 1
ATOM 573 C CA . ALA A 1 72 ? 4.289 -6.024 -6.688 1.00 97.06 72 ALA A CA 1
ATOM 574 C C . ALA A 1 72 ? 4.356 -5.350 -8.068 1.00 97.06 72 ALA A C 1
ATOM 576 O O . ALA A 1 72 ? 5.425 -5.321 -8.673 1.00 97.06 72 ALA A O 1
ATOM 577 N N . ALA A 1 73 ? 3.253 -4.768 -8.548 1.00 97.81 73 ALA A N 1
ATOM 578 C CA . ALA A 1 73 ? 3.214 -4.047 -9.817 1.00 97.81 73 ALA A CA 1
ATOM 579 C C . ALA A 1 73 ? 4.099 -2.792 -9.789 1.00 97.81 73 ALA A C 1
ATOM 581 O O . ALA A 1 73 ? 4.880 -2.583 -10.713 1.00 97.81 73 ALA A O 1
ATOM 582 N N . VAL A 1 74 ? 4.039 -1.999 -8.714 1.00 98.00 74 VAL A N 1
ATOM 583 C CA . VAL A 1 74 ? 4.889 -0.808 -8.538 1.00 98.00 74 VAL A CA 1
ATOM 584 C C . VAL A 1 74 ? 6.370 -1.187 -8.520 1.00 98.00 74 VAL A C 1
ATOM 586 O O . VAL A 1 74 ? 7.165 -0.595 -9.249 1.00 98.00 74 VAL A O 1
ATOM 589 N N . VAL A 1 75 ? 6.748 -2.200 -7.734 1.00 98.19 75 VAL A N 1
ATOM 590 C CA . VAL A 1 75 ? 8.135 -2.689 -7.687 1.00 98.19 75 VAL A CA 1
ATOM 591 C C . VAL A 1 75 ? 8.560 -3.242 -9.048 1.00 98.19 75 VAL A C 1
ATOM 593 O O . VAL A 1 75 ? 9.654 -2.939 -9.515 1.00 98.19 75 VAL A O 1
ATOM 596 N N . GLY A 1 76 ? 7.691 -3.997 -9.720 1.00 98.31 76 GLY A N 1
ATOM 597 C CA . GLY A 1 76 ? 7.944 -4.523 -11.060 1.00 98.31 76 GLY A CA 1
ATOM 598 C C . GLY A 1 76 ? 8.166 -3.420 -12.093 1.00 98.31 76 GLY A C 1
ATOM 599 O O . GLY A 1 76 ? 9.111 -3.501 -12.871 1.00 98.31 76 GLY A O 1
ATOM 600 N N . MET A 1 77 ? 7.359 -2.357 -12.063 1.00 98.19 77 MET A N 1
ATOM 601 C CA . MET A 1 77 ? 7.543 -1.187 -12.924 1.00 98.19 77 MET A CA 1
ATOM 602 C C . MET A 1 77 ? 8.851 -0.455 -12.626 1.00 98.19 77 MET A C 1
ATOM 604 O O . MET A 1 77 ? 9.559 -0.091 -13.558 1.00 98.19 77 MET A O 1
ATOM 608 N N . ALA A 1 78 ? 9.197 -0.267 -11.350 1.00 97.88 78 ALA A N 1
ATOM 609 C CA . ALA A 1 78 ? 10.453 0.370 -10.962 1.00 97.88 78 ALA A CA 1
ATOM 610 C C . ALA A 1 78 ? 11.672 -0.436 -11.440 1.00 97.88 78 ALA A C 1
ATOM 612 O O . ALA A 1 78 ? 12.616 0.134 -11.984 1.00 97.88 78 ALA A O 1
ATOM 613 N N . LEU A 1 79 ? 11.632 -1.765 -11.296 1.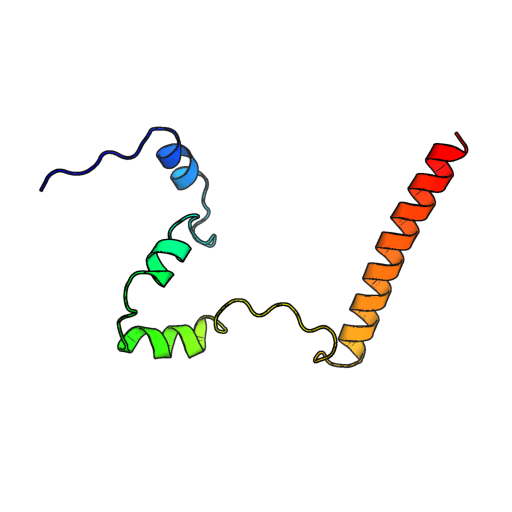00 98.12 79 LEU A N 1
ATOM 614 C CA . LEU A 1 79 ? 12.676 -2.656 -11.802 1.00 98.12 79 LEU A CA 1
ATOM 615 C C . LEU A 1 79 ? 12.740 -2.648 -13.331 1.00 98.12 79 LEU A C 1
ATOM 617 O O . LEU A 1 79 ? 13.831 -2.574 -13.886 1.00 98.12 79 LEU A O 1
ATOM 621 N N . ALA A 1 80 ? 11.596 -2.680 -14.017 1.00 97.19 80 ALA A N 1
ATOM 622 C CA . ALA A 1 80 ? 11.549 -2.599 -15.473 1.00 97.19 80 ALA A CA 1
ATOM 623 C C . ALA A 1 80 ? 12.140 -1.275 -15.976 1.00 97.19 80 ALA A C 1
ATOM 625 O O . ALA A 1 80 ? 12.959 -1.286 -16.887 1.00 97.19 80 ALA A O 1
ATOM 626 N N . ALA A 1 81 ? 11.787 -0.152 -15.345 1.00 97.12 81 ALA A N 1
ATOM 627 C CA . ALA A 1 81 ? 12.359 1.150 -15.662 1.00 97.12 81 ALA A CA 1
ATOM 628 C C . ALA A 1 81 ? 13.878 1.166 -15.441 1.00 97.12 81 ALA A C 1
ATOM 630 O O . ALA A 1 81 ? 14.608 1.619 -16.312 1.00 97.12 81 ALA A O 1
ATOM 631 N N . LEU A 1 82 ? 14.364 0.618 -14.322 1.00 97.50 82 LEU A N 1
ATOM 632 C CA . LEU A 1 82 ? 15.798 0.519 -14.046 1.00 97.50 82 LEU A CA 1
ATOM 633 C C . LEU A 1 82 ? 16.534 -0.305 -15.112 1.00 97.50 82 LEU A C 1
ATOM 635 O O . LEU A 1 82 ? 17.597 0.102 -15.570 1.00 97.50 82 LEU A O 1
ATOM 639 N N . VAL A 1 83 ? 15.969 -1.448 -15.508 1.00 97.38 83 VAL A N 1
ATOM 640 C CA . VAL A 1 83 ? 16.547 -2.319 -16.542 1.00 97.38 83 VAL A CA 1
ATOM 641 C C . VAL A 1 83 ? 16.570 -1.617 -17.895 1.00 97.38 83 VAL A C 1
ATOM 643 O O . VAL A 1 83 ? 17.598 -1.645 -18.562 1.00 97.38 83 VAL A O 1
ATOM 646 N N . LEU A 1 84 ? 15.473 -0.961 -18.282 1.00 96.81 84 LEU A N 1
ATOM 647 C CA . LEU A 1 84 ? 15.399 -0.216 -19.538 1.00 96.81 84 LEU A CA 1
ATOM 648 C C . LEU A 1 84 ? 16.425 0.920 -19.571 1.00 96.81 84 LEU A C 1
ATOM 650 O O . LEU A 1 84 ? 17.163 1.017 -20.540 1.00 96.81 84 LEU A O 1
ATOM 654 N N . THR A 1 85 ? 16.540 1.705 -18.497 1.00 95.75 85 THR A N 1
ATOM 655 C CA . THR A 1 85 ? 17.548 2.774 -18.380 1.00 95.75 85 THR A CA 1
ATOM 656 C C . THR A 1 85 ? 18.982 2.247 -18.405 1.00 95.75 85 THR A C 1
ATOM 658 O O . THR A 1 85 ? 19.885 2.966 -18.805 1.00 95.75 85 THR A O 1
ATOM 661 N N . TRP A 1 86 ? 19.225 1.022 -17.935 1.00 94.31 86 TRP A N 1
ATOM 662 C CA . TRP A 1 86 ? 20.562 0.424 -17.970 1.00 94.31 86 TRP A CA 1
ATOM 663 C C . TRP A 1 86 ? 20.916 -0.179 -19.338 1.00 94.31 86 TRP A C 1
ATOM 665 O O . TRP A 1 86 ? 22.094 -0.352 -19.641 1.00 94.31 86 TRP A O 1
ATOM 675 N N . MET A 1 87 ? 19.909 -0.549 -20.133 1.00 90.69 87 MET A N 1
ATOM 676 C CA . MET A 1 87 ? 20.080 -1.102 -21.480 1.00 90.69 87 MET A CA 1
ATOM 677 C C . MET A 1 87 ? 20.202 -0.033 -22.577 1.00 90.69 87 MET A C 1
ATOM 679 O O . MET A 1 87 ? 20.642 -0.379 -23.674 1.00 90.69 87 MET A O 1
ATOM 683 N N . ASP A 1 88 ? 19.784 1.201 -22.292 1.00 73.75 88 ASP A N 1
ATOM 684 C CA . ASP A 1 88 ? 19.935 2.393 -23.143 1.00 73.75 88 ASP A CA 1
ATOM 685 C C . ASP A 1 88 ? 21.347 2.999 -22.997 1.00 73.75 88 ASP A C 1
ATOM 687 O O . ASP A 1 88 ? 21.973 3.325 -24.034 1.00 73.75 88 ASP A O 1
#

Nearest PDB structures (foldseek):
  5c8j-assembly4_K  TM=2.837E-01  e=2.566E+00  Methanocaldococcus jannaschii DSM 2661

Organism: Paenibacillus mucilaginosus (strain KNP414) (NCBI:txid1036673)

Solvent-accessible surface area (backbone atoms only — not comparable to full-atom values): 5652 Å² total; per-residue (Å²): 134,86,79,82,77,77,55,82,69,57,59,61,52,62,77,69,53,53,95,88,52,84,59,86,69,52,64,63,49,60,74,68,46,82,68,57,72,80,52,53,59,53,41,54,72,75,54,75,47,76,90,68,80,85,58,64,83,81,45,59,68,69,62,36,53,51,53,53,51,52,52,50,50,54,52,49,50,53,51,50,49,53,51,52,64,72,74,105

pLDDT: mean 71.02, std 17.78, range [36.78, 98.31]

Radius of gyration: 21.94 Å; Cα contacts (8 Å, |Δi|>4): 14; chains: 1; bounding box: 37×53×52 Å

Sequence (88 aa):
MMGVKPNDREARDYERQHETEPVAGVQDLVQKIPLMEELAEIQRIEGGGPPKPADLSAMPRPVRWFGYFFMAAVVGMALAALVLTWMD

Mean predicted aligned error: 17.95 Å

Foldseek 3Di:
DDDDDDDPVLVVVVVVDDPPDDRPPVVVVVVPPPPPVVCVVVCVVPVVPDDDPDDLVPDDPVVNVVVVVVVVVVVVVVVVVVVVVVVD